Protein AF-A0A5K1BTV1-F1 (afdb_monomer_lite)

InterPro domains:
  IPR027728 Topless family [PTHR44083] (1-70)

Secondary structure (DSSP, 8-state):
-TT---EEEEETTTTEEEEEE----TT--SPPPEEEETTTEEEEEETTEEEEEETT--SEEEEEE-TT---

pLDDT: mean 87.05, std 10.84, range [50.22, 96.94]

Structure (mmCIF, N/CA/C/O backbone):
data_AF-A0A5K1BTV1-F1
#
_entry.id   AF-A0A5K1BTV1-F1
#
loop_
_atom_site.group_PDB
_atom_site.id
_atom_site.type_symbol
_atom_site.label_atom_id
_atom_site.label_alt_id
_atom_site.label_comp_id
_atom_site.label_asym_id
_atom_site.label_entity_id
_atom_site.label_seq_id
_atom_site.pdbx_PDB_ins_code
_atom_site.Cartn_x
_atom_site.Cartn_y
_atom_site.Cartn_z
_atom_site.occupancy
_atom_site.B_iso_or_equiv
_atom_site.auth_seq_id
_atom_site.auth_comp_id
_atom_site.auth_asym_id
_atom_site.auth_atom_id
_atom_site.pdbx_PDB_model_num
ATOM 1 N N . LYS A 1 1 ? 11.108 0.051 12.231 1.00 50.22 1 LYS A N 1
ATOM 2 C CA . LYS A 1 1 ? 12.266 -0.603 12.897 1.00 50.22 1 LYS A CA 1
ATOM 3 C C . LYS A 1 1 ? 13.313 -0.774 11.796 1.00 50.22 1 LYS A C 1
ATOM 5 O O . LYS A 1 1 ? 12.928 -1.219 10.733 1.00 50.22 1 LYS A O 1
ATOM 10 N N . GLU A 1 2 ? 14.535 -0.267 11.975 1.00 64.94 2 GLU A N 1
ATOM 11 C CA . GLU A 1 2 ? 15.598 -0.202 10.945 1.00 64.94 2 GLU A CA 1
ATOM 12 C C . GLU A 1 2 ? 15.242 0.436 9.581 1.00 64.94 2 GLU A C 1
ATOM 14 O O . GLU A 1 2 ? 15.484 -0.162 8.545 1.00 64.94 2 GLU A O 1
ATOM 19 N N . GLY A 1 3 ? 14.707 1.659 9.530 1.00 70.88 3 GLY A N 1
ATOM 20 C CA . GLY A 1 3 ? 14.644 2.420 8.262 1.00 70.88 3 GLY A CA 1
ATOM 21 C C . GLY A 1 3 ? 13.783 1.826 7.134 1.00 70.88 3 GLY A C 1
ATOM 22 O O . GLY A 1 3 ? 13.828 2.325 6.016 1.00 70.88 3 GLY A O 1
ATOM 23 N N . GLU A 1 4 ? 13.006 0.778 7.404 1.00 76.75 4 GLU A N 1
ATOM 24 C CA . GLU A 1 4 ? 11.996 0.273 6.478 1.00 76.75 4 GLU A CA 1
ATOM 25 C C . GLU A 1 4 ? 10.804 1.231 6.416 1.00 76.75 4 GLU A C 1
ATOM 27 O O . GLU A 1 4 ? 10.281 1.655 7.454 1.00 76.75 4 GLU A O 1
ATOM 32 N N . SER A 1 5 ? 10.382 1.548 5.192 1.00 84.62 5 SER A N 1
ATOM 33 C CA . SER A 1 5 ? 9.179 2.332 4.920 1.00 84.62 5 SER A CA 1
ATOM 34 C C . SER A 1 5 ? 7.943 1.435 4.883 1.00 84.62 5 SER A C 1
ATOM 36 O O . SER A 1 5 ? 8.008 0.255 4.538 1.00 84.62 5 SER A O 1
ATOM 38 N N . PHE A 1 6 ? 6.799 2.002 5.246 1.00 90.44 6 PHE A N 1
ATOM 39 C CA . PHE A 1 6 ? 5.515 1.311 5.260 1.00 90.44 6 PHE A CA 1
ATOM 40 C C . PHE A 1 6 ? 4.381 2.303 5.001 1.00 90.44 6 PHE A C 1
ATOM 42 O O . PHE A 1 6 ? 4.502 3.487 5.316 1.00 90.44 6 PHE A O 1
ATOM 49 N N . ILE A 1 7 ? 3.267 1.802 4.467 1.00 92.75 7 ILE A N 1
ATOM 50 C CA . ILE A 1 7 ? 1.998 2.536 4.412 1.00 92.75 7 ILE A CA 1
ATOM 51 C C . ILE A 1 7 ? 1.106 1.993 5.526 1.00 92.75 7 ILE A C 1
ATOM 53 O O . ILE A 1 7 ? 0.996 0.779 5.696 1.00 92.75 7 ILE A O 1
ATOM 57 N N . VAL A 1 8 ? 0.467 2.880 6.288 1.00 94.44 8 VAL A N 1
ATOM 58 C CA . VAL A 1 8 ? -0.520 2.502 7.308 1.00 94.44 8 VAL A CA 1
ATOM 59 C C . VAL A 1 8 ? -1.917 2.938 6.894 1.00 94.44 8 VAL A C 1
ATOM 61 O O . VAL A 1 8 ? -2.116 4.056 6.428 1.00 94.44 8 VAL A O 1
ATOM 64 N N . GLU A 1 9 ? -2.890 2.059 7.105 1.00 94.06 9 GLU A N 1
ATOM 65 C CA . GLU A 1 9 ? -4.310 2.402 7.088 1.00 94.06 9 GLU A CA 1
ATOM 66 C C . GLU A 1 9 ? -4.748 2.686 8.524 1.00 94.06 9 GLU A C 1
ATOM 68 O O . GLU A 1 9 ? -4.565 1.847 9.410 1.00 94.06 9 GLU A O 1
ATOM 73 N N . TRP A 1 10 ? -5.320 3.864 8.758 1.00 94.88 10 TRP A N 1
ATOM 74 C CA . TRP A 1 10 ? -5.785 4.291 10.074 1.00 94.88 10 TRP A CA 1
ATOM 75 C C . TRP A 1 10 ? -7.292 4.085 10.216 1.00 94.88 10 TRP A C 1
ATOM 77 O O . TRP A 1 10 ? -8.056 4.422 9.313 1.00 94.88 10 TRP A O 1
ATOM 87 N N . ASN A 1 11 ? -7.729 3.561 11.360 1.00 95.12 11 ASN A N 1
ATOM 88 C CA . ASN A 1 11 ? -9.127 3.624 11.761 1.00 95.12 11 ASN A CA 1
ATOM 89 C C . ASN A 1 11 ? -9.339 4.897 12.586 1.00 95.12 11 ASN A C 1
ATOM 91 O O . ASN A 1 11 ? -8.968 4.954 13.759 1.00 95.12 11 ASN A O 1
ATOM 95 N N . GLU A 1 12 ? -9.949 5.915 11.977 1.00 94.06 12 GLU A N 1
ATOM 96 C CA . GLU A 1 12 ? -10.193 7.202 12.641 1.00 94.06 12 GLU A CA 1
ATOM 97 C C . GLU A 1 12 ? -11.078 7.078 13.881 1.00 94.06 12 GLU A C 1
ATOM 99 O O . GLU A 1 12 ? -10.831 7.761 14.870 1.00 94.06 12 GLU A O 1
ATOM 104 N N . SER A 1 13 ? -12.072 6.186 13.855 1.00 96.25 13 SER A N 1
ATOM 105 C CA . SER A 1 13 ? -13.009 6.017 14.973 1.00 96.25 13 SER A CA 1
ATOM 106 C C . SER A 1 13 ? -12.342 5.382 16.191 1.00 96.25 13 SER A C 1
ATOM 108 O O . SER A 1 13 ? -12.642 5.746 17.324 1.00 96.25 13 SER A O 1
ATOM 110 N N . GLU A 1 14 ? -11.433 4.436 15.959 1.00 95.62 14 GLU A N 1
ATOM 111 C CA . GLU A 1 14 ? -10.707 3.732 17.023 1.00 95.62 14 GLU A CA 1
ATOM 112 C C . GLU A 1 14 ? -9.412 4.445 17.430 1.00 95.62 14 GLU A C 1
ATOM 114 O O . GLU A 1 14 ? -8.823 4.103 18.454 1.00 95.62 14 GLU A O 1
ATOM 119 N N . GLY A 1 15 ? -8.952 5.425 16.645 1.00 96.25 15 GLY A N 1
ATOM 120 C CA . GLY A 1 15 ? -7.686 6.107 16.895 1.00 96.25 15 GLY A CA 1
ATOM 121 C C . GLY A 1 15 ? -6.491 5.151 16.854 1.00 96.25 15 GLY A C 1
ATOM 122 O O . GLY A 1 15 ? -5.552 5.308 17.636 1.00 96.25 15 GLY A O 1
ATOM 123 N N . ALA A 1 16 ? -6.529 4.154 15.966 1.00 96.62 16 ALA A N 1
ATOM 124 C CA . ALA A 1 16 ? -5.509 3.116 15.878 1.00 96.62 16 ALA A CA 1
ATOM 125 C C . ALA A 1 16 ? -5.162 2.743 14.430 1.00 96.62 16 ALA A C 1
ATOM 127 O O . ALA A 1 16 ? -5.943 2.938 13.496 1.00 96.62 16 ALA A O 1
ATOM 128 N N . VAL A 1 17 ? -3.979 2.149 14.250 1.00 95.69 17 VAL A N 1
ATOM 129 C CA . VAL A 1 17 ? -3.586 1.543 12.972 1.00 95.69 17 VAL A CA 1
ATOM 130 C C . VAL A 1 17 ? -4.442 0.303 12.736 1.00 95.69 17 VAL A C 1
ATOM 132 O O . VAL A 1 17 ? -4.393 -0.647 13.515 1.00 95.69 17 VAL A O 1
ATOM 135 N N . LYS A 1 18 ? -5.187 0.299 11.631 1.00 94.25 18 LYS A N 1
ATOM 136 C CA . LYS A 1 18 ? -5.987 -0.841 11.181 1.00 94.25 18 LYS A CA 1
ATOM 137 C C . LYS A 1 18 ? -5.127 -1.861 10.440 1.00 94.25 18 LYS A C 1
ATOM 139 O O . LYS A 1 18 ? -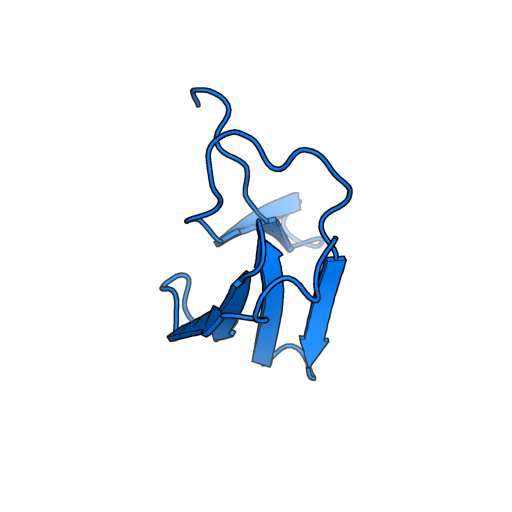5.272 -3.060 10.662 1.00 94.25 18 LYS A O 1
ATOM 144 N N . ARG A 1 19 ? -4.243 -1.394 9.547 1.00 94.31 19 ARG A N 1
ATOM 145 C CA . ARG A 1 19 ? -3.361 -2.245 8.725 1.00 94.31 19 ARG A CA 1
ATOM 146 C C . ARG A 1 19 ? -2.021 -1.573 8.453 1.00 94.31 19 ARG A C 1
ATOM 148 O O . ARG A 1 19 ? -1.943 -0.350 8.365 1.00 94.31 19 ARG A O 1
ATOM 155 N N . THR A 1 20 ? -0.994 -2.394 8.248 1.00 95.19 20 THR A N 1
ATOM 156 C CA . THR A 1 20 ? 0.349 -1.959 7.849 1.00 95.19 20 THR A CA 1
ATOM 157 C C . THR A 1 20 ? 0.770 -2.726 6.604 1.00 95.19 20 THR A C 1
ATOM 159 O O . THR A 1 20 ? 0.963 -3.940 6.662 1.00 95.19 20 THR A O 1
ATOM 162 N N . TYR A 1 21 ? 0.941 -2.016 5.494 1.00 94.31 21 TYR A N 1
ATOM 163 C CA . TYR A 1 21 ? 1.421 -2.557 4.228 1.00 94.31 21 TYR A CA 1
ATOM 164 C C . TYR A 1 21 ? 2.946 -2.457 4.181 1.00 94.31 21 TYR A C 1
ATOM 166 O O . TYR A 1 21 ? 3.523 -1.371 4.299 1.00 94.31 21 TYR A O 1
ATOM 174 N N . GLN A 1 22 ? 3.594 -3.613 4.052 1.00 92.38 22 GLN A N 1
ATOM 175 C CA . GLN A 1 22 ? 5.046 -3.772 4.127 1.00 92.38 22 GLN A CA 1
ATOM 176 C C . GLN A 1 22 ? 5.641 -4.173 2.775 1.00 92.38 22 GLN A C 1
ATOM 178 O O . GLN A 1 22 ? 4.926 -4.496 1.826 1.00 92.38 22 GLN A O 1
ATOM 183 N N . GLY A 1 23 ? 6.973 -4.200 2.718 1.00 88.62 23 GLY A N 1
ATOM 184 C CA . GLY A 1 23 ? 7.728 -4.683 1.566 1.00 88.62 23 GLY A CA 1
ATOM 185 C C . GLY A 1 23 ? 8.421 -3.586 0.770 1.00 88.62 23 GLY A C 1
ATOM 186 O O . GLY A 1 23 ? 8.983 -3.900 -0.274 1.00 88.62 23 GLY A O 1
ATOM 187 N N . PHE A 1 24 ? 8.400 -2.331 1.226 1.00 87.62 24 PHE A N 1
ATOM 188 C CA . PHE A 1 24 ? 9.175 -1.246 0.621 1.00 87.62 24 PHE A CA 1
ATOM 189 C C . PHE A 1 24 ? 10.674 -1.457 0.834 1.00 87.62 24 PHE A C 1
ATOM 191 O O . PHE A 1 24 ? 11.099 -1.997 1.860 1.00 87.62 24 PHE A O 1
ATOM 198 N N . ARG A 1 25 ? 11.496 -1.017 -0.120 1.00 78.69 25 ARG A N 1
ATOM 199 C CA . ARG A 1 25 ? 12.952 -1.056 0.056 1.00 78.69 25 ARG A CA 1
ATOM 200 C C . ARG A 1 25 ? 13.397 -0.049 1.119 1.00 78.69 25 ARG A C 1
ATOM 202 O O . ARG A 1 25 ? 12.782 0.997 1.315 1.00 78.69 25 ARG A O 1
ATOM 209 N N . LYS A 1 26 ? 14.509 -0.363 1.797 1.00 69.06 26 LYS A N 1
ATOM 210 C CA . LYS A 1 26 ? 15.060 0.344 2.979 1.00 69.06 26 LYS A CA 1
ATOM 211 C C . LYS A 1 26 ? 15.484 1.805 2.712 1.00 69.06 26 LYS A C 1
ATOM 213 O O . LYS A 1 26 ? 16.115 2.425 3.565 1.00 69.06 26 LYS A O 1
ATOM 218 N N . ARG A 1 27 ? 15.225 2.341 1.512 1.00 64.38 27 ARG A N 1
ATOM 219 C CA . ARG A 1 27 ? 15.690 3.659 1.079 1.00 64.38 27 ARG A CA 1
ATOM 220 C C . ARG A 1 27 ? 14.971 4.185 -0.171 1.00 64.38 27 ARG A C 1
ATOM 222 O O . ARG A 1 27 ? 15.637 4.524 -1.134 1.00 64.38 27 ARG A O 1
ATOM 229 N N . SER A 1 28 ? 13.645 4.325 -0.152 1.00 62.12 28 SER A N 1
ATOM 230 C CA . SER A 1 28 ? 12.977 5.125 -1.195 1.00 62.12 28 SER A CA 1
ATOM 231 C C . SER A 1 28 ? 13.541 6.558 -1.160 1.00 62.12 28 SER A C 1
ATOM 233 O O . SER A 1 28 ? 13.343 7.287 -0.189 1.00 62.12 28 SER A O 1
ATOM 235 N N . LEU A 1 29 ? 14.324 6.938 -2.176 1.00 64.25 29 LEU A N 1
ATOM 236 C CA . LEU A 1 29 ? 15.059 8.214 -2.242 1.00 64.25 29 LEU A CA 1
ATOM 237 C C . LEU A 1 29 ? 14.176 9.414 -2.639 1.00 64.25 29 LEU A C 1
ATOM 239 O O . LEU A 1 29 ? 14.693 10.508 -2.857 1.00 64.25 29 LEU A O 1
ATOM 243 N N . GLY A 1 30 ? 12.856 9.234 -2.705 1.00 71.19 30 GLY A N 1
ATOM 244 C CA . GLY A 1 30 ? 11.916 10.234 -3.201 1.00 71.19 30 GLY A CA 1
ATOM 245 C C . GLY A 1 30 ? 10.528 10.140 -2.570 1.00 71.19 30 GLY A C 1
ATOM 246 O O . GLY A 1 30 ? 10.291 9.391 -1.622 1.00 71.19 30 GLY A O 1
ATOM 247 N N . VAL A 1 31 ? 9.607 10.944 -3.102 1.00 74.31 31 VAL A N 1
ATOM 248 C CA . VAL A 1 31 ? 8.195 10.938 -2.706 1.00 74.31 31 VAL A CA 1
ATOM 249 C C . VAL A 1 31 ? 7.541 9.655 -3.218 1.00 74.31 31 VAL A C 1
ATOM 251 O O . VAL A 1 31 ? 7.557 9.386 -4.415 1.00 74.31 31 VAL A O 1
ATOM 254 N N . ILE A 1 32 ? 6.929 8.882 -2.322 1.00 78.25 32 ILE A N 1
ATOM 255 C CA . ILE A 1 32 ? 6.106 7.729 -2.701 1.00 78.25 32 ILE A CA 1
ATOM 256 C C . ILE A 1 32 ? 4.726 8.239 -3.124 1.00 78.25 32 ILE A C 1
ATOM 258 O O . ILE A 1 32 ? 4.051 8.918 -2.349 1.00 78.25 32 ILE A O 1
ATOM 262 N N . GLN A 1 33 ? 4.296 7.888 -4.336 1.00 87.69 33 GLN A N 1
ATOM 263 C CA . GLN A 1 33 ? 2.908 8.056 -4.763 1.00 87.69 33 GLN A CA 1
ATOM 264 C C . GLN A 1 33 ? 2.117 6.786 -4.477 1.00 87.69 33 GLN A C 1
ATOM 266 O O . GLN A 1 33 ? 2.606 5.674 -4.696 1.00 87.69 33 GLN A O 1
ATOM 271 N N . PHE A 1 34 ? 0.889 6.961 -4.004 1.00 92.00 34 PHE A N 1
ATOM 272 C CA . PHE A 1 34 ? -0.049 5.874 -3.795 1.00 92.00 34 PHE A CA 1
ATOM 273 C C . PHE A 1 34 ? -1.466 6.327 -4.129 1.00 92.00 34 PHE A C 1
ATOM 275 O O . PHE A 1 34 ? -1.789 7.509 -4.020 1.00 92.00 34 PHE A O 1
ATOM 282 N N . ASP A 1 35 ? -2.308 5.374 -4.508 1.00 94.56 35 ASP A N 1
ATOM 283 C CA . ASP A 1 35 ? -3.735 5.600 -4.707 1.00 94.56 35 ASP A CA 1
ATOM 284 C C . ASP A 1 35 ? -4.525 4.362 -4.269 1.00 94.56 35 ASP A C 1
ATOM 286 O O . ASP A 1 35 ? -3.995 3.244 -4.211 1.00 94.56 35 ASP A O 1
ATOM 290 N N . THR A 1 36 ? -5.804 4.560 -3.965 1.00 93.56 36 THR A N 1
ATOM 291 C CA . THR A 1 36 ? -6.740 3.483 -3.666 1.00 93.56 36 THR A CA 1
ATOM 292 C C . THR A 1 36 ? -7.897 3.485 -4.655 1.00 93.56 36 THR A C 1
ATOM 294 O O . THR A 1 36 ? -8.547 4.496 -4.902 1.00 93.56 36 THR A O 1
ATOM 297 N N . THR A 1 37 ? -8.220 2.319 -5.211 1.00 91.81 37 THR A N 1
ATOM 298 C CA . THR A 1 37 ? -9.405 2.184 -6.068 1.00 91.81 37 THR A CA 1
ATOM 299 C C . THR A 1 37 ? -10.570 1.657 -5.245 1.00 91.81 37 THR A C 1
ATOM 301 O O . THR A 1 37 ? -10.622 0.468 -4.923 1.00 91.81 37 THR A O 1
ATOM 304 N N . ARG A 1 38 ? -11.526 2.541 -4.926 1.00 88.19 38 ARG A N 1
ATOM 305 C CA . ARG A 1 38 ? -12.781 2.214 -4.214 1.00 88.19 38 ARG A CA 1
ATOM 306 C C . ARG A 1 38 ? -12.562 1.436 -2.906 1.00 88.19 38 ARG A C 1
ATOM 308 O O . ARG A 1 38 ? -13.334 0.530 -2.607 1.00 88.19 38 ARG A O 1
ATOM 315 N N . ASN A 1 39 ? -11.498 1.748 -2.166 1.00 84.50 39 ASN A N 1
ATOM 316 C CA . ASN A 1 39 ? -11.095 1.045 -0.939 1.00 84.50 39 ASN A CA 1
ATOM 317 C C . ASN A 1 39 ? -10.878 -0.472 -1.097 1.00 84.50 39 ASN A C 1
ATOM 319 O O . ASN A 1 39 ? -10.937 -1.199 -0.110 1.00 84.50 39 ASN A O 1
ATOM 323 N N . ARG A 1 40 ? -10.650 -0.963 -2.322 1.00 92.12 40 ARG A N 1
ATOM 324 C CA . ARG A 1 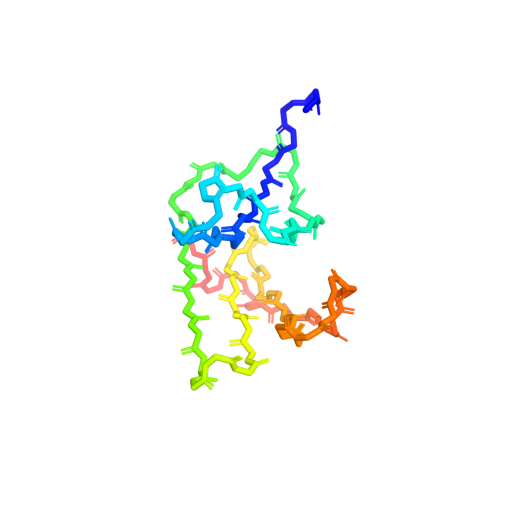40 ? -10.403 -2.388 -2.577 1.00 92.12 40 ARG A CA 1
ATOM 325 C C . ARG A 1 40 ? -8.942 -2.690 -2.840 1.00 92.12 40 ARG A C 1
ATOM 327 O O . ARG A 1 40 ? -8.439 -3.693 -2.362 1.00 92.12 40 ARG A O 1
ATOM 334 N N . PHE A 1 41 ? -8.274 -1.853 -3.620 1.00 94.94 41 PHE A N 1
ATOM 335 C CA . PHE A 1 41 ? -6.872 -2.059 -3.962 1.00 94.94 41 PHE A CA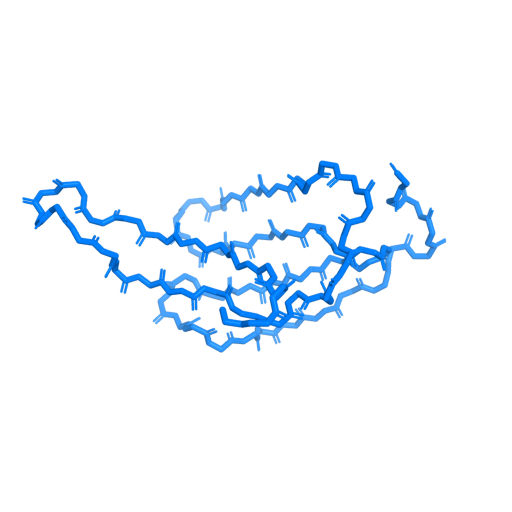 1
ATOM 336 C C . PHE A 1 41 ? -6.068 -0.824 -3.612 1.00 94.94 41 PHE A C 1
ATOM 338 O O . PHE A 1 41 ? -6.508 0.286 -3.910 1.00 94.94 41 PHE A O 1
ATOM 345 N N . LEU A 1 42 ? -4.896 -1.044 -3.026 1.00 96.12 42 LEU A N 1
ATOM 346 C CA . LEU A 1 42 ? -3.854 -0.044 -2.833 1.00 96.12 42 LEU A CA 1
ATOM 347 C C . LEU A 1 42 ? -2.772 -0.282 -3.884 1.00 96.12 42 LEU A C 1
ATOM 349 O O . LEU A 1 42 ? -2.288 -1.407 -4.014 1.00 96.12 42 LEU A O 1
ATOM 353 N N . ALA A 1 43 ? -2.382 0.771 -4.596 1.00 95.31 43 ALA A N 1
ATOM 354 C CA . ALA A 1 43 ? -1.215 0.776 -5.470 1.00 95.31 43 ALA A CA 1
ATOM 355 C C . ALA A 1 43 ? -0.198 1.790 -4.940 1.00 95.31 43 ALA A C 1
ATOM 357 O O . ALA A 1 43 ? -0.588 2.904 -4.597 1.00 95.31 43 ALA A O 1
ATOM 358 N N . ALA A 1 44 ? 1.083 1.429 -4.876 1.00 93.62 44 ALA A N 1
ATOM 359 C CA . ALA A 1 44 ? 2.148 2.350 -4.477 1.00 93.62 44 ALA A CA 1
ATOM 360 C C . ALA A 1 44 ? 3.414 2.164 -5.318 1.00 93.62 44 ALA A C 1
ATOM 362 O O . ALA A 1 44 ? 3.790 1.035 -5.639 1.00 93.62 44 ALA A O 1
ATOM 363 N N . GLY A 1 45 ? 4.077 3.274 -5.643 1.00 90.19 45 GLY A N 1
ATOM 364 C CA . GLY A 1 45 ? 5.392 3.272 -6.283 1.00 90.19 45 GLY A CA 1
ATOM 365 C C . GLY A 1 45 ? 6.521 3.002 -5.280 1.00 90.19 45 GLY A C 1
ATOM 366 O O . GLY A 1 45 ? 6.523 3.566 -4.189 1.00 90.19 45 GLY A O 1
ATOM 367 N N . ASP A 1 46 ? 7.487 2.159 -5.642 1.00 86.88 46 ASP A N 1
ATOM 368 C CA . ASP A 1 46 ? 8.698 1.880 -4.855 1.00 86.88 46 ASP A CA 1
ATOM 369 C C . ASP A 1 46 ? 9.867 1.509 -5.778 1.00 86.88 46 ASP A C 1
ATOM 371 O O . ASP A 1 46 ? 9.892 0.401 -6.307 1.00 86.88 46 ASP A O 1
ATOM 375 N N . GLU A 1 47 ? 10.822 2.426 -5.973 1.00 81.38 47 GLU A N 1
ATOM 376 C CA . GLU A 1 47 ? 12.048 2.234 -6.778 1.00 81.38 47 GLU A CA 1
ATOM 377 C C . GLU A 1 47 ? 11.818 1.461 -8.092 1.00 81.38 47 GLU A C 1
ATOM 379 O O . GLU A 1 47 ? 12.215 0.303 -8.230 1.00 81.38 47 GLU A O 1
ATOM 384 N N . TYR A 1 48 ? 11.170 2.115 -9.061 1.00 84.56 48 TYR A N 1
ATOM 385 C CA . TYR A 1 48 ? 10.793 1.553 -10.368 1.00 84.56 48 TYR A CA 1
ATOM 386 C C . TYR A 1 48 ? 9.722 0.462 -10.339 1.00 84.56 48 TYR A C 1
ATOM 388 O O . TYR A 1 48 ? 9.334 -0.017 -11.396 1.00 84.56 48 TYR A O 1
ATOM 396 N N . LEU A 1 49 ? 9.199 0.081 -9.175 1.00 89.25 49 LEU A N 1
ATOM 397 C CA . LEU A 1 49 ? 8.127 -0.903 -9.068 1.00 89.25 49 LEU A CA 1
ATOM 398 C C . LEU A 1 49 ? 6.797 -0.229 -8.739 1.00 89.25 49 LEU A C 1
ATOM 400 O O . LEU A 1 49 ? 6.750 0.731 -7.974 1.00 89.25 49 LEU A O 1
ATOM 404 N N . VAL A 1 50 ? 5.703 -0.801 -9.237 1.00 92.31 50 VAL A N 1
ATOM 405 C CA . VAL A 1 50 ? 4.360 -0.592 -8.686 1.00 92.31 50 VAL A CA 1
ATOM 406 C C . VAL A 1 50 ? 3.975 -1.826 -7.886 1.00 92.31 50 VAL A C 1
ATOM 408 O O . VAL A 1 50 ? 3.976 -2.947 -8.399 1.00 92.31 50 VAL A O 1
ATOM 411 N N . LYS A 1 51 ? 3.638 -1.624 -6.616 1.00 93.75 51 LYS A N 1
ATOM 412 C CA . LYS A 1 51 ? 3.196 -2.668 -5.691 1.00 93.75 51 LYS A CA 1
ATOM 413 C C . LYS A 1 51 ? 1.703 -2.572 -5.473 1.00 93.75 51 LYS A C 1
ATOM 415 O O . LYS A 1 51 ? 1.175 -1.472 -5.336 1.00 93.75 51 LYS A O 1
ATOM 420 N N . PHE A 1 52 ? 1.052 -3.728 -5.426 1.00 95.75 52 PHE A N 1
ATOM 421 C CA . PHE A 1 52 ? -0.390 -3.824 -5.268 1.00 95.75 52 PHE A CA 1
ATOM 422 C C . PHE A 1 52 ? -0.749 -4.678 -4.063 1.00 95.75 52 PHE A C 1
ATOM 424 O O . PHE A 1 52 ? -0.214 -5.774 -3.886 1.00 95.75 52 PHE A O 1
ATOM 431 N N . TRP A 1 53 ? -1.718 -4.204 -3.290 1.00 96.94 53 TRP A N 1
ATOM 432 C CA . TRP A 1 53 ? -2.339 -4.940 -2.195 1.00 96.94 53 TRP A CA 1
ATOM 433 C C . TRP A 1 53 ? -3.851 -4.962 -2.392 1.00 96.94 53 TRP A C 1
ATOM 435 O O . TRP A 1 53 ? -4.433 -3.984 -2.866 1.00 96.94 53 TRP A O 1
ATOM 445 N N . AS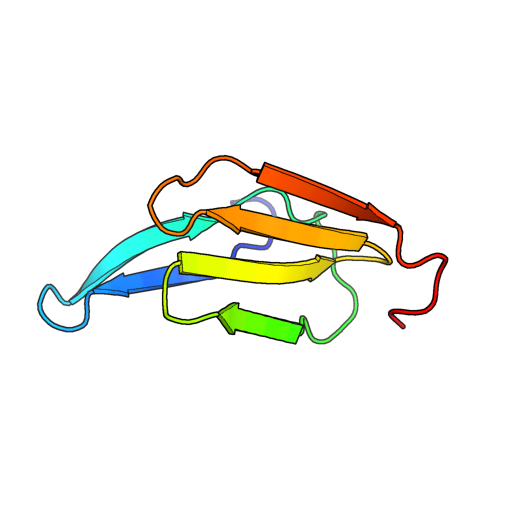P A 1 54 ? -4.483 -6.065 -2.001 1.00 94.94 54 ASP A N 1
ATOM 446 C CA . ASP A 1 54 ? -5.913 -6.063 -1.699 1.00 94.94 54 ASP A CA 1
ATOM 447 C C . ASP A 1 54 ? -6.078 -5.433 -0.312 1.00 94.94 54 ASP A C 1
ATOM 449 O O . ASP A 1 54 ? -5.422 -5.846 0.635 1.00 94.94 54 ASP A O 1
ATOM 453 N N . MET A 1 55 ? -6.905 -4.406 -0.164 1.00 94.25 55 MET A N 1
ATOM 454 C CA . MET A 1 55 ? -7.019 -3.687 1.102 1.00 94.25 55 MET A CA 1
ATOM 455 C C . MET A 1 55 ? -7.658 -4.533 2.199 1.00 94.25 55 MET A C 1
ATOM 457 O O . MET A 1 55 ? -7.512 -4.182 3.359 1.00 94.25 55 MET A O 1
ATOM 461 N N . ASP A 1 56 ? -8.294 -5.665 1.896 1.00 93.62 56 ASP A N 1
ATOM 462 C CA . ASP A 1 56 ? -8.745 -6.615 2.915 1.00 93.62 56 ASP A CA 1
ATOM 463 C C . ASP A 1 56 ? -7.655 -7.600 3.359 1.00 93.62 56 ASP A C 1
ATOM 465 O O . ASP A 1 56 ? -7.849 -8.336 4.330 1.00 93.62 56 ASP A O 1
ATOM 469 N N . ASN A 1 57 ? -6.477 -7.571 2.723 1.00 91.06 57 ASN A N 1
ATOM 470 C CA . ASN A 1 57 ? -5.361 -8.466 3.002 1.00 91.06 57 ASN A CA 1
ATOM 471 C C . ASN A 1 57 ? -4.005 -7.735 3.003 1.00 91.06 57 ASN A C 1
ATOM 473 O O . ASN A 1 57 ? -3.556 -7.184 2.009 1.00 91.06 57 ASN A O 1
ATOM 477 N N . VAL A 1 58 ? -3.272 -7.809 4.112 1.00 89.44 58 VAL A N 1
ATOM 478 C CA . VAL A 1 58 ? -1.954 -7.155 4.228 1.00 89.44 58 VAL A CA 1
ATOM 479 C C . VAL A 1 58 ? -0.873 -7.763 3.326 1.00 89.44 58 VAL A C 1
ATOM 481 O O . VAL A 1 58 ? 0.181 -7.154 3.132 1.00 89.44 58 VAL A O 1
ATOM 484 N N . ASN A 1 59 ? -1.108 -8.955 2.778 1.00 93.62 59 ASN A N 1
ATOM 485 C CA . ASN A 1 59 ? -0.165 -9.609 1.885 1.00 93.62 59 ASN A CA 1
ATOM 486 C C . ASN A 1 59 ? -0.113 -8.905 0.526 1.00 93.62 59 ASN A C 1
ATOM 488 O O . ASN A 1 59 ? -1.135 -8.537 -0.052 1.00 93.62 59 ASN A O 1
ATOM 492 N N . LEU A 1 60 ? 1.101 -8.764 0.001 1.00 94.44 60 LEU A N 1
ATOM 493 C CA . LEU A 1 60 ? 1.332 -8.224 -1.331 1.00 94.44 60 LEU A CA 1
ATOM 494 C C . LEU A 1 60 ? 0.643 -9.113 -2.375 1.00 94.44 60 LEU A C 1
ATOM 496 O O . LEU A 1 60 ? 0.894 -10.317 -2.429 1.00 94.44 60 LEU A O 1
ATOM 500 N N . LEU A 1 61 ? -0.214 -8.513 -3.200 1.00 95.12 61 LEU A N 1
ATOM 501 C CA . LEU A 1 61 ? -0.932 -9.218 -4.258 1.00 95.12 61 LEU A CA 1
ATOM 502 C C 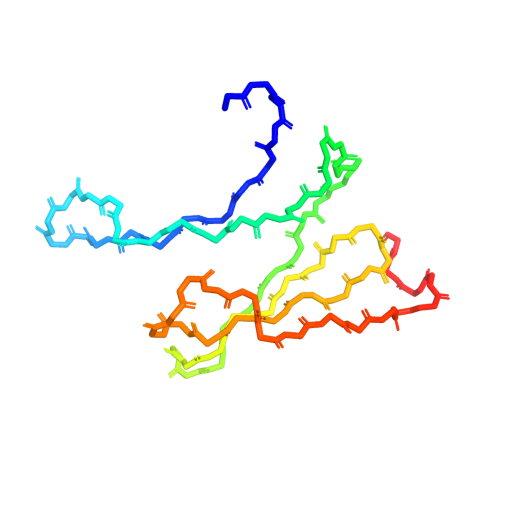. LEU A 1 61 ? -0.017 -9.456 -5.457 1.00 95.12 61 LEU A C 1
ATOM 504 O O . LEU A 1 61 ? 0.067 -10.567 -5.972 1.00 95.12 61 LEU A O 1
ATOM 508 N N . THR A 1 62 ? 0.650 -8.398 -5.918 1.00 95.50 62 THR A N 1
ATOM 509 C CA . THR A 1 62 ? 1.585 -8.472 -7.041 1.00 95.50 62 THR A CA 1
ATOM 510 C C . THR A 1 62 ? 2.508 -7.255 -7.081 1.00 95.50 62 THR A C 1
ATOM 512 O O . THR A 1 62 ? 2.324 -6.270 -6.361 1.00 95.50 62 THR A O 1
ATOM 515 N N . THR A 1 63 ? 3.531 -7.331 -7.925 1.00 94.44 63 THR A N 1
ATOM 516 C CA . THR A 1 63 ? 4.456 -6.243 -8.237 1.00 94.44 63 THR A CA 1
ATOM 517 C C . THR A 1 63 ? 4.643 -6.172 -9.745 1.00 94.44 63 THR A C 1
ATOM 519 O O . THR A 1 63 ? 4.757 -7.199 -10.408 1.00 94.44 63 THR A O 1
ATOM 522 N N . THR A 1 64 ? 4.663 -4.962 -10.288 1.00 94.56 64 THR A N 1
ATOM 523 C CA . THR A 1 64 ? 4.936 -4.689 -11.702 1.00 94.56 64 THR A CA 1
ATOM 524 C C . THR A 1 64 ? 6.185 -3.829 -11.799 1.00 94.56 64 THR A C 1
ATOM 526 O O . THR A 1 64 ? 6.295 -2.840 -11.079 1.00 94.56 64 THR A O 1
ATOM 529 N N . ASP A 1 65 ? 7.122 -4.209 -12.663 1.00 91.25 65 ASP A N 1
ATOM 530 C CA . ASP A 1 65 ? 8.253 -3.354 -13.018 1.00 91.25 65 ASP A CA 1
ATOM 531 C C . ASP A 1 65 ? 7.757 -2.252 -13.962 1.00 91.25 65 ASP A C 1
ATOM 533 O O . ASP A 1 65 ? 7.117 -2.537 -14.972 1.00 91.25 65 ASP A O 1
ATOM 537 N N . ALA A 1 66 ? 7.986 -0.995 -13.594 1.00 86.75 66 ALA A N 1
AT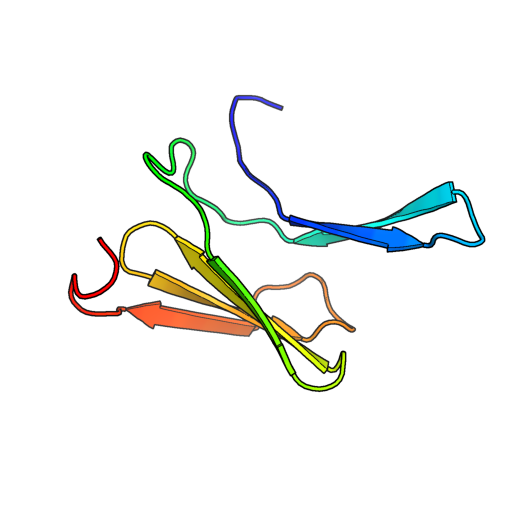OM 538 C CA . ALA A 1 66 ? 7.643 0.175 -14.393 1.00 86.75 66 ALA A CA 1
ATOM 539 C C . ALA A 1 66 ? 8.765 0.562 -15.373 1.00 86.75 66 ALA A C 1
ATOM 541 O O . ALA A 1 66 ? 8.741 1.663 -15.922 1.00 86.75 66 ALA A O 1
ATOM 542 N N . GLU A 1 67 ? 9.765 -0.306 -15.551 1.00 84.75 67 GLU A N 1
ATOM 543 C CA . GLU A 1 67 ? 10.861 -0.195 -16.518 1.00 84.75 67 GLU A CA 1
ATOM 544 C C . GLU A 1 67 ? 11.645 1.122 -16.399 1.00 84.75 67 GLU A C 1
ATOM 546 O O . GLU A 1 67 ? 12.153 1.671 -17.375 1.00 84.75 67 GLU A O 1
ATOM 551 N N . GLY A 1 68 ? 11.740 1.663 -15.183 1.00 75.19 68 GLY A N 1
ATOM 552 C CA . GLY A 1 68 ? 12.420 2.934 -14.933 1.00 75.19 68 GLY A CA 1
ATOM 553 C C . GLY A 1 68 ? 11.566 4.190 -15.147 1.00 75.19 68 GLY A C 1
ATOM 554 O O . GLY A 1 68 ? 12.074 5.289 -14.949 1.00 75.19 68 GLY A O 1
ATOM 555 N N . GLY A 1 69 ? 10.285 4.059 -15.512 1.00 73.88 69 GLY A N 1
ATOM 556 C CA . GLY A 1 69 ? 9.371 5.189 -15.736 1.00 73.88 69 GLY A CA 1
ATOM 557 C C . GLY A 1 69 ? 8.911 5.912 -14.464 1.00 73.88 69 GLY A C 1
ATOM 558 O O . GLY A 1 69 ? 8.353 7.003 -14.544 1.00 73.88 69 GLY A O 1
ATOM 559 N N . LEU A 1 70 ? 9.152 5.317 -13.294 1.00 68.81 70 LEU A N 1
ATOM 560 C CA . LEU A 1 70 ? 8.923 5.927 -11.985 1.00 68.81 70 LEU A CA 1
ATOM 561 C C . LEU A 1 70 ? 10.262 6.469 -11.465 1.00 68.81 70 LEU A C 1
ATOM 563 O O . LEU A 1 70 ? 11.019 5.723 -10.842 1.00 68.81 70 LEU A O 1
ATOM 567 N N . GLN A 1 71 ? 10.567 7.733 -11.770 1.00 61.16 71 GLN A N 1
ATOM 568 C CA . GLN A 1 71 ? 11.698 8.490 -11.212 1.00 61.16 71 GLN A CA 1
ATOM 569 C C . GLN A 1 71 ? 11.214 9.575 -10.254 1.00 61.16 71 GLN A C 1
ATOM 571 O O . GLN A 1 71 ? 10.161 10.186 -10.547 1.00 61.16 71 GLN A O 1
#

Organism: NCBI:txid210225

Sequence (71 aa):
KEGESFIVEWNESEGAVKRTYQGFRKRSLGVIQFDTTRNRFLAAGDEYLVKFWDMDNVNLLTTTDAEGGLQ

Foldseek 3Di:
DQQFDWDFDDDPVVRDTPAIAGDADSDQPDDKDWDDDVQQKIWIDHQQKIWIDGNVDSDTPDIDRNVRPPD

Radius of gyration: 12.56 Å; chains: 1; bounding box: 29×20×34 Å